Protein AF-A0A7V9U9C6-F1 (afdb_monomer_lite)

Foldseek 3Di:
DDDDDDDDDDDDDDDDDPPPPPPDPPDPDPDPPDFQFDFFADPPDDWDWDFDCPDPPHRPDIDTHDDPDCPPGDTHGRGDDDDDDDDDPD

Secondary structure (DSSP, 8-state):
--PPP---------------------PPPPPPSS-----SS-TT---EEE--TT-SS-TT--EEE-TT--TTPPP--SSS----------

pLDDT: mean 79.63, std 15.69, range [45.53, 96.62]

Sequence (90 aa):
MRLPSYSTSLRAATVGGMALALALPMAPASASDAPEFQVPFACGEVWEGSTRADHSPSYYSVDWNRDAYDLGHIVSASASGVVASVVDDG

Structure (mmCIF, N/CA/C/O backbone):
data_AF-A0A7V9U9C6-F1
#
_entry.id   AF-A0A7V9U9C6-F1
#
loop_
_atom_site.group_PDB
_atom_site.id
_atom_site.type_symbol
_atom_site.label_atom_id
_atom_site.label_alt_id
_atom_site.label_comp_id
_atom_site.label_asym_id
_atom_site.label_entity_id
_atom_site.label_seq_id
_atom_site.pdbx_PDB_ins_code
_atom_site.Cartn_x
_atom_site.Cartn_y
_atom_site.Cartn_z
_atom_site.occupancy
_atom_site.B_iso_or_equiv
_atom_site.auth_seq_id
_atom_site.auth_comp_id
_atom_site.auth_asym_id
_atom_site.auth_atom_id
_atom_site.pdbx_PDB_model_num
ATOM 1 N N . MET A 1 1 ? -41.089 47.571 36.314 1.00 45.53 1 MET A N 1
ATOM 2 C CA . MET A 1 1 ? -40.069 48.217 35.458 1.00 45.53 1 MET A CA 1
ATOM 3 C C . MET A 1 1 ? -40.177 47.630 34.061 1.00 45.53 1 MET A C 1
ATOM 5 O O . MET A 1 1 ? -40.083 46.420 33.925 1.00 45.53 1 MET A O 1
ATOM 9 N N . ARG A 1 2 ? -40.483 48.461 33.060 1.00 46.69 2 ARG A N 1
ATOM 10 C CA . ARG A 1 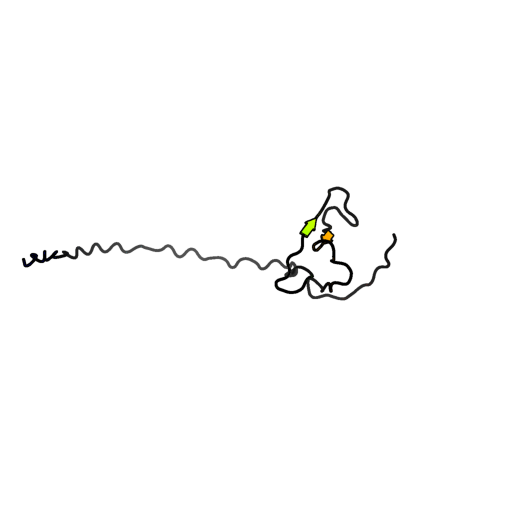2 ? -40.728 48.081 31.658 1.00 46.69 2 ARG A CA 1
ATOM 11 C C . ARG A 1 2 ? -39.547 48.629 30.847 1.00 46.69 2 ARG A C 1
ATOM 13 O O . ARG A 1 2 ? -39.284 49.823 30.945 1.00 46.69 2 ARG A O 1
ATOM 20 N N . LEU A 1 3 ? -38.805 47.782 30.135 1.00 50.12 3 LEU A N 1
ATOM 21 C CA . LEU A 1 3 ? -37.650 48.213 29.333 1.00 50.12 3 LEU A CA 1
ATOM 22 C C . LEU A 1 3 ? -38.123 48.843 28.006 1.00 50.12 3 LEU A C 1
ATOM 24 O O . LEU A 1 3 ? -39.065 48.318 27.406 1.00 50.12 3 LEU A O 1
ATOM 28 N N . PRO A 1 4 ? -37.501 49.935 27.524 1.00 52.31 4 PRO A N 1
ATOM 29 C CA . PRO A 1 4 ? -37.796 50.479 26.205 1.00 52.31 4 PRO A CA 1
ATOM 30 C C . PRO A 1 4 ? -37.161 49.606 25.111 1.00 52.31 4 PRO A C 1
ATOM 32 O O . PRO A 1 4 ? -35.991 49.237 25.187 1.00 52.31 4 PRO A O 1
ATOM 35 N N . SER A 1 5 ? -37.956 49.268 24.094 1.00 54.56 5 SER A N 1
ATOM 36 C CA . SER A 1 5 ? -37.493 48.611 22.868 1.00 54.56 5 SER A CA 1
ATOM 37 C C . SER A 1 5 ? -36.906 49.657 21.922 1.00 54.56 5 SER A C 1
ATOM 39 O O . SER A 1 5 ? -37.586 50.623 21.578 1.00 54.56 5 SER A O 1
ATOM 41 N N . TYR A 1 6 ? -35.657 49.467 21.500 1.00 59.31 6 TYR A N 1
ATOM 42 C CA . TYR A 1 6 ? -35.014 50.301 20.488 1.00 59.31 6 TYR A CA 1
ATOM 43 C C . TYR A 1 6 ? -35.287 49.714 19.103 1.00 59.31 6 TYR A C 1
ATOM 45 O O . TYR A 1 6 ? -34.793 48.642 18.758 1.00 59.31 6 TYR A O 1
ATOM 53 N N . SER A 1 7 ? -36.101 50.417 18.317 1.00 57.50 7 SER A N 1
ATOM 54 C CA . SER A 1 7 ? -36.348 50.094 16.912 1.00 57.50 7 SER A CA 1
ATOM 55 C C . SER A 1 7 ? -35.163 50.545 16.065 1.00 57.50 7 SER A C 1
ATOM 57 O O . SER A 1 7 ? -35.042 51.720 15.719 1.00 57.50 7 SER A O 1
ATOM 59 N N . THR A 1 8 ? -34.288 49.609 15.713 1.00 54.28 8 THR A N 1
ATOM 60 C CA . THR A 1 8 ? -33.212 49.846 14.748 1.00 54.28 8 THR A CA 1
ATOM 61 C C . THR A 1 8 ? -33.780 49.740 13.335 1.00 54.28 8 THR A C 1
ATOM 63 O O . THR A 1 8 ? -33.952 48.650 12.795 1.00 54.28 8 THR A O 1
ATOM 66 N N . SER A 1 9 ? -34.100 50.877 12.721 1.00 58.50 9 SER A N 1
ATOM 67 C CA . SER A 1 9 ? -34.459 50.948 11.303 1.00 58.50 9 SER A CA 1
ATOM 68 C C . SER A 1 9 ? -33.213 50.747 10.436 1.00 58.50 9 SER A C 1
ATOM 70 O O . SER A 1 9 ? -32.391 51.655 10.297 1.00 58.50 9 SER A O 1
ATOM 72 N N . LEU A 1 10 ? -33.072 49.552 9.856 1.00 57.28 10 LEU A N 1
ATOM 73 C CA . LEU A 1 10 ? -32.016 49.224 8.900 1.00 57.28 10 LEU A CA 1
ATOM 74 C C . LEU A 1 10 ? -32.366 49.841 7.536 1.00 57.28 10 LEU A C 1
ATOM 76 O O . LEU A 1 10 ? -33.321 49.427 6.879 1.00 57.28 10 LEU A O 1
ATOM 80 N N . ARG A 1 11 ? -31.615 50.861 7.107 1.00 51.66 11 ARG A N 1
ATOM 81 C CA . ARG A 1 11 ? -31.701 51.378 5.737 1.00 51.66 11 ARG A CA 1
ATOM 82 C C . ARG A 1 11 ? -30.979 50.413 4.801 1.00 51.66 11 ARG A C 1
ATOM 84 O O . ARG A 1 11 ? -29.762 50.279 4.868 1.00 51.66 11 ARG A O 1
ATOM 91 N N . ALA A 1 12 ? -31.742 49.764 3.928 1.00 54.41 12 ALA A N 1
ATOM 92 C CA . ALA A 1 12 ? -31.213 49.047 2.780 1.00 54.41 12 ALA A CA 1
ATOM 93 C C . ALA A 1 12 ? -30.520 50.047 1.840 1.00 54.41 12 ALA A C 1
ATOM 95 O O . ALA A 1 12 ? -31.169 50.932 1.285 1.00 54.41 12 ALA A O 1
ATOM 96 N N . ALA A 1 13 ? -29.206 49.914 1.673 1.00 59.03 13 ALA A N 1
ATOM 97 C CA . ALA A 1 13 ? -28.470 50.551 0.591 1.00 59.03 13 ALA A CA 1
ATOM 98 C C . ALA A 1 13 ? -27.944 49.441 -0.320 1.00 59.03 13 ALA A C 1
ATOM 100 O O . ALA A 1 13 ? -26.930 48.802 -0.053 1.00 59.03 13 ALA A O 1
ATOM 101 N N . THR A 1 14 ? -28.705 49.180 -1.377 1.00 57.12 14 THR A N 1
ATOM 102 C CA . THR A 1 14 ? -28.314 48.351 -2.512 1.00 57.12 14 THR A CA 1
ATOM 103 C C . THR A 1 14 ? -27.181 49.038 -3.269 1.00 57.12 14 THR A C 1
ATOM 105 O O . THR A 1 14 ? -27.409 50.060 -3.915 1.00 57.12 14 THR A O 1
ATOM 108 N N . VAL A 1 15 ? -25.977 48.468 -3.238 1.00 59.47 15 VAL A N 1
ATOM 109 C CA . VAL A 1 15 ? -24.952 48.752 -4.249 1.00 59.47 15 VAL A CA 1
ATOM 110 C C . VAL A 1 15 ? -24.774 47.477 -5.054 1.00 59.47 15 VAL A C 1
ATOM 112 O O . VAL A 1 15 ? -24.128 46.524 -4.625 1.00 59.47 15 VAL A O 1
ATOM 115 N N . GLY A 1 16 ? -25.439 47.451 -6.208 1.00 58.22 16 GLY A N 1
ATOM 116 C CA . GLY A 1 16 ? -25.242 46.432 -7.224 1.00 58.22 16 GLY A CA 1
ATOM 117 C C . GLY A 1 16 ? -23.830 46.542 -7.787 1.00 58.22 16 GLY A C 1
ATOM 118 O O . GLY A 1 16 ? -23.521 47.476 -8.519 1.00 58.22 16 GLY A O 1
ATOM 119 N N . GLY A 1 17 ? -22.981 45.583 -7.434 1.00 58.03 17 GLY A N 1
ATOM 120 C CA . GLY A 1 17 ? -21.751 45.283 -8.153 1.00 58.03 17 GLY A CA 1
ATOM 121 C C . GLY A 1 17 ? -21.987 44.018 -8.962 1.00 58.03 17 GLY A C 1
ATOM 122 O O . GLY A 1 17 ? -22.052 42.929 -8.398 1.00 58.03 17 GLY A O 1
ATOM 123 N N . MET A 1 18 ? -22.165 44.157 -10.273 1.00 62.09 18 MET A N 1
ATOM 124 C CA . MET A 1 18 ? -22.239 43.024 -11.190 1.00 62.09 18 MET A CA 1
ATOM 125 C C . MET A 1 18 ? -20.840 42.399 -11.260 1.00 62.09 18 MET A C 1
ATOM 127 O O . MET A 1 18 ? -19.967 42.884 -11.976 1.00 62.09 18 MET A O 1
ATOM 131 N N . ALA A 1 19 ? -20.600 41.370 -10.444 1.00 62.94 19 ALA A N 1
ATOM 132 C CA . ALA A 1 19 ? -19.376 40.586 -10.496 1.00 62.94 19 ALA A CA 1
ATOM 133 C C . ALA A 1 19 ? -19.353 39.823 -11.826 1.00 62.94 19 ALA A C 1
ATOM 135 O O . ALA A 1 19 ? -20.079 38.845 -12.008 1.00 62.94 19 ALA A O 1
ATOM 136 N N . LEU A 1 20 ? -18.544 40.290 -12.776 1.00 65.50 20 LEU A N 1
ATOM 137 C CA . LEU A 1 20 ? -18.248 39.547 -13.993 1.00 65.50 20 LEU A CA 1
ATOM 138 C C . LEU A 1 20 ? -17.343 38.370 -13.609 1.00 65.50 20 LEU A C 1
ATOM 140 O O . LEU A 1 20 ? -16.121 38.494 -13.563 1.00 65.50 20 LEU A O 1
ATOM 144 N N . ALA A 1 21 ? -17.956 37.239 -13.267 1.00 67.75 21 ALA A N 1
ATOM 145 C CA . ALA A 1 21 ? -17.242 35.993 -13.045 1.00 67.75 21 ALA A CA 1
ATOM 146 C C . ALA A 1 21 ? -16.644 35.531 -14.384 1.00 67.75 21 ALA A C 1
ATOM 148 O O . ALA A 1 21 ? -17.372 35.106 -15.281 1.00 67.75 21 ALA A O 1
ATOM 149 N N . LEU A 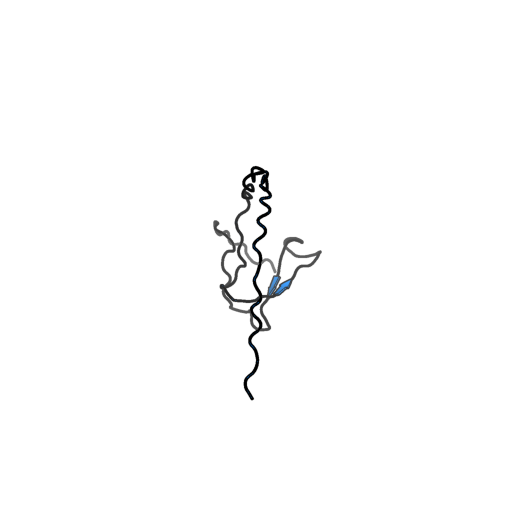1 22 ? -15.320 35.638 -14.538 1.00 70.75 22 LEU A N 1
ATOM 150 C CA . LEU A 1 22 ? -14.602 34.971 -15.623 1.00 70.75 22 LEU A CA 1
ATOM 151 C C . LEU A 1 22 ? -14.783 33.457 -15.447 1.00 70.75 22 LEU A C 1
ATOM 153 O O . LEU A 1 22 ? -14.158 32.848 -14.580 1.00 70.75 22 LEU A O 1
ATOM 157 N N . ALA A 1 23 ? -15.636 32.848 -16.269 1.00 69.75 23 ALA A N 1
ATOM 158 C CA . ALA A 1 23 ? -15.714 31.401 -16.397 1.00 69.75 23 ALA A CA 1
ATOM 159 C C . ALA A 1 23 ? -14.476 30.913 -17.165 1.00 69.75 23 ALA A C 1
ATOM 161 O O . ALA A 1 23 ? -14.476 30.839 -18.393 1.00 69.75 23 ALA A O 1
ATOM 162 N N . LEU A 1 24 ? -13.390 30.633 -16.443 1.00 76.44 24 LEU A N 1
ATOM 163 C CA . LEU A 1 24 ? -12.268 29.876 -16.991 1.00 76.44 24 LEU A CA 1
ATOM 164 C C . LEU A 1 24 ? -12.768 28.460 -17.323 1.00 76.44 24 LEU A C 1
ATOM 166 O O . LEU A 1 24 ? -13.380 27.831 -16.455 1.00 76.44 24 LEU A O 1
ATOM 170 N N . PRO A 1 25 ? -12.541 27.938 -18.542 1.00 69.75 25 PRO A N 1
ATOM 171 C CA . PRO A 1 25 ? -12.844 26.547 -18.832 1.00 69.75 25 PRO A CA 1
ATOM 172 C C . PRO A 1 25 ? -11.960 25.670 -17.942 1.00 69.75 25 PRO A C 1
ATOM 174 O O . PRO A 1 25 ? -10.738 25.647 -18.085 1.00 69.75 25 PRO A O 1
ATOM 177 N N . MET A 1 26 ? -12.585 24.967 -16.999 1.00 72.69 26 MET A N 1
ATOM 178 C CA . MET A 1 26 ? -11.928 23.915 -16.236 1.00 72.69 26 MET A CA 1
ATOM 179 C C . MET A 1 26 ? -11.695 22.759 -17.209 1.00 72.69 26 MET A C 1
ATOM 181 O O . MET A 1 26 ? -12.635 22.047 -17.565 1.00 72.69 26 MET A O 1
ATOM 185 N N . ALA A 1 27 ? -10.470 22.618 -17.714 1.00 74.00 27 ALA A N 1
ATOM 186 C CA . ALA A 1 27 ? -10.115 21.438 -18.489 1.00 74.00 27 ALA A CA 1
ATOM 187 C C . ALA A 1 27 ? -10.349 20.195 -17.608 1.00 74.00 27 ALA A C 1
ATOM 189 O O . ALA A 1 27 ? -9.992 20.232 -16.424 1.00 74.00 27 ALA A O 1
ATOM 190 N N . PRO A 1 28 ? -10.965 19.117 -18.129 1.00 70.56 28 PRO A N 1
ATOM 191 C CA . PRO A 1 28 ? -11.085 17.885 -17.367 1.00 70.56 28 PRO A CA 1
ATOM 192 C C . PRO A 1 28 ? -9.676 17.410 -17.008 1.00 70.56 28 PRO A C 1
ATOM 194 O O . PRO A 1 28 ? -8.792 17.380 -17.866 1.00 70.56 28 PRO A O 1
ATOM 197 N N . ALA A 1 29 ? -9.458 17.069 -15.738 1.00 72.38 29 ALA A N 1
ATOM 198 C CA . ALA A 1 29 ? -8.241 16.378 -15.350 1.00 72.38 29 ALA A CA 1
ATOM 199 C C . ALA A 1 29 ? -8.186 15.072 -16.150 1.00 72.38 29 ALA A C 1
ATOM 201 O O . ALA A 1 29 ? -9.139 14.290 -16.119 1.00 72.38 29 ALA A O 1
ATOM 202 N N . SER A 1 30 ? -7.110 14.862 -16.907 1.00 68.56 30 SER A N 1
ATOM 203 C CA . SER A 1 30 ? -6.868 13.581 -17.560 1.00 68.56 30 SER A CA 1
ATOM 204 C C . SER A 1 30 ? -6.849 12.509 -16.476 1.00 68.56 30 SER A C 1
ATOM 206 O O . SER A 1 30 ? -6.026 12.582 -15.563 1.00 68.56 30 SER A O 1
ATOM 208 N N . ALA A 1 31 ? -7.770 11.548 -16.550 1.00 67.06 31 ALA A N 1
ATOM 209 C CA . ALA A 1 31 ? -7.669 10.349 -15.736 1.00 67.06 31 ALA A CA 1
ATOM 210 C C . ALA A 1 31 ? -6.325 9.694 -16.072 1.00 67.06 31 ALA A C 1
ATOM 212 O O . ALA A 1 31 ? -5.995 9.512 -17.246 1.00 67.06 31 ALA A O 1
ATOM 213 N N . SER A 1 32 ? -5.514 9.442 -15.048 1.00 69.62 32 SER A N 1
ATOM 214 C CA . SER A 1 32 ? -4.282 8.683 -15.218 1.00 69.62 32 SER A CA 1
ATOM 215 C C . SER A 1 32 ? -4.657 7.297 -15.744 1.00 69.62 32 SER A C 1
ATOM 217 O O . SER A 1 32 ? -5.572 6.683 -15.210 1.00 69.62 32 SER A O 1
ATOM 219 N N . ASP A 1 33 ? -3.946 6.785 -16.751 1.00 73.44 33 ASP A N 1
ATOM 220 C CA . ASP A 1 33 ? -4.088 5.389 -17.213 1.00 73.44 33 ASP A CA 1
ATOM 221 C C . ASP A 1 33 ? -3.592 4.372 -16.158 1.00 73.44 33 ASP A C 1
ATOM 223 O O . ASP A 1 33 ? -3.587 3.161 -16.381 1.00 73.44 33 ASP A O 1
ATOM 227 N N . ALA A 1 34 ? -3.133 4.855 -14.999 1.00 77.69 34 ALA A N 1
ATOM 228 C CA . ALA A 1 34 ? -2.786 4.012 -13.870 1.00 77.69 34 ALA A CA 1
ATOM 229 C C . ALA A 1 34 ? -4.049 3.370 -13.267 1.00 77.69 34 ALA A C 1
ATOM 231 O O . ALA A 1 34 ? -5.063 4.051 -13.106 1.00 77.69 34 ALA A O 1
ATOM 232 N N . PRO A 1 35 ? -3.992 2.087 -12.869 1.00 80.06 35 PRO A N 1
ATOM 233 C CA . PRO A 1 35 ? -5.061 1.479 -12.095 1.00 80.06 35 PRO A CA 1
ATOM 234 C C . PRO A 1 35 ? -5.349 2.287 -10.826 1.00 80.06 35 PRO A C 1
ATOM 236 O O . PRO A 1 35 ? -4.429 2.716 -10.127 1.00 80.06 35 PRO A O 1
ATOM 239 N N . GLU A 1 36 ? -6.630 2.448 -10.507 1.00 87.38 36 GLU A N 1
ATOM 240 C CA . GLU A 1 36 ? -7.071 2.989 -9.221 1.00 87.38 36 GLU A CA 1
ATOM 241 C C . GLU A 1 36 ? -6.789 1.950 -8.131 1.00 87.38 36 GLU A C 1
ATOM 243 O O . GLU A 1 36 ? -7.589 1.046 -7.879 1.00 87.38 36 GLU A O 1
ATOM 248 N N . PHE A 1 37 ? -5.607 2.039 -7.525 1.00 91.31 37 PHE A N 1
ATOM 249 C CA . PHE A 1 37 ? -5.204 1.135 -6.458 1.00 91.31 37 PHE A CA 1
ATOM 250 C C . PHE A 1 37 ? -5.915 1.471 -5.147 1.00 91.31 37 PHE A C 1
ATOM 252 O O . PHE A 1 37 ? -5.970 2.621 -4.714 1.00 91.31 37 PHE A O 1
ATOM 259 N N . GLN A 1 38 ? -6.395 0.432 -4.473 1.00 93.19 38 GLN A N 1
ATOM 260 C CA . GLN A 1 38 ? -6.866 0.485 -3.096 1.00 93.19 38 GLN A CA 1
ATOM 261 C C . GLN A 1 38 ? -5.875 -0.223 -2.176 1.00 93.19 38 GLN A C 1
ATOM 263 O O . GLN A 1 38 ? -5.125 -1.114 -2.583 1.00 93.19 38 GLN A O 1
ATOM 268 N N . VAL A 1 39 ? -5.876 0.170 -0.907 1.00 94.94 39 VAL A N 1
ATOM 269 C CA . VAL A 1 39 ? -5.116 -0.548 0.116 1.00 94.94 39 VAL A CA 1
ATOM 270 C C . VAL A 1 39 ? -5.652 -1.984 0.270 1.00 94.94 39 VAL A C 1
ATOM 272 O O . VAL A 1 39 ? -6.866 -2.180 0.199 1.00 94.94 39 VAL A O 1
ATOM 275 N N . PRO A 1 40 ? -4.785 -2.999 0.445 1.00 94.94 40 PRO A N 1
ATOM 276 C CA . PRO A 1 40 ? -5.148 -4.410 0.268 1.00 94.94 40 PRO A CA 1
ATOM 277 C C . PRO A 1 40 ? -5.831 -5.046 1.492 1.00 94.94 40 PRO A C 1
ATOM 279 O O . PRO A 1 40 ? -5.729 -6.252 1.698 1.00 94.94 40 PRO A O 1
ATOM 282 N N . PHE A 1 41 ? -6.523 -4.261 2.312 1.00 94.81 41 PHE A N 1
ATOM 283 C CA . PHE A 1 41 ? -7.180 -4.702 3.545 1.00 94.81 41 PHE A CA 1
ATOM 284 C C . PHE A 1 41 ? -8.653 -4.278 3.578 1.00 94.81 41 PHE A C 1
ATOM 286 O O . PHE A 1 41 ? -9.119 -3.529 2.716 1.00 94.81 41 PHE A O 1
ATOM 293 N N . ALA A 1 42 ? -9.425 -4.797 4.536 1.00 92.44 42 ALA A N 1
ATOM 294 C CA . ALA A 1 42 ? -10.862 -4.545 4.574 1.00 92.44 42 ALA A CA 1
ATOM 295 C C . ALA A 1 42 ? -11.170 -3.059 4.837 1.00 92.44 42 ALA A C 1
ATOM 297 O O . ALA A 1 42 ? -10.456 -2.365 5.565 1.00 92.44 42 ALA A O 1
ATOM 298 N N . CYS A 1 43 ? -12.264 -2.556 4.257 1.00 92.19 43 CYS A N 1
ATOM 299 C CA . CYS A 1 43 ? -12.671 -1.169 4.461 1.00 92.19 43 CYS A CA 1
ATOM 300 C C . CYS A 1 43 ? -12.869 -0.865 5.954 1.00 92.19 43 CYS A C 1
ATOM 302 O O . CYS A 1 43 ? -13.599 -1.572 6.648 1.00 92.19 43 CYS A O 1
ATOM 304 N N . GLY A 1 44 ? -12.260 0.225 6.423 1.00 92.06 44 GLY A N 1
ATOM 305 C CA . GLY A 1 44 ? -12.327 0.655 7.821 1.00 92.06 44 GLY A CA 1
ATOM 306 C C . GLY A 1 44 ? -11.232 0.076 8.719 1.00 92.06 44 GLY A C 1
ATOM 307 O O . GLY A 1 44 ? -11.117 0.513 9.862 1.00 92.06 44 GLY A O 1
ATOM 308 N N . GLU A 1 45 ? -10.408 -0.850 8.225 1.00 92.25 45 GLU A N 1
ATOM 309 C CA . GLU A 1 45 ? -9.196 -1.251 8.934 1.00 92.25 45 GLU A CA 1
ATOM 310 C C . GLU A 1 45 ? -8.095 -0.192 8.809 1.00 92.25 45 GLU A C 1
ATOM 312 O O . GLU A 1 45 ? -8.031 0.573 7.844 1.00 92.25 45 GLU A O 1
ATOM 317 N N . VA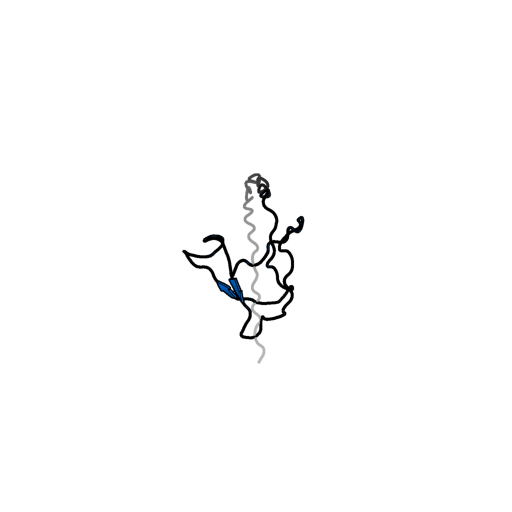L A 1 46 ? -7.212 -0.168 9.806 1.00 92.12 46 VAL A N 1
ATOM 318 C CA . VAL A 1 46 ? -6.034 0.700 9.851 1.00 92.12 46 VAL A CA 1
ATOM 319 C C . VAL A 1 46 ? -4.809 -0.187 9.985 1.00 92.12 46 VAL A C 1
ATOM 321 O O . VAL A 1 46 ? -4.770 -1.035 10.871 1.00 92.12 46 VAL A O 1
ATOM 324 N N . TRP A 1 47 ? -3.833 0.025 9.110 1.00 95.06 47 TRP A N 1
ATOM 325 C CA . TRP A 1 47 ? -2.584 -0.725 9.033 1.00 95.06 47 TRP A CA 1
ATOM 326 C C . TRP A 1 47 ? -1.410 0.253 8.956 1.00 95.06 47 TRP A C 1
ATOM 328 O O . TRP A 1 47 ? -1.548 1.360 8.429 1.00 95.06 47 TRP A O 1
ATOM 338 N N . GLU A 1 48 ? -0.259 -0.151 9.479 1.00 95.19 48 GLU A N 1
ATOM 339 C CA . GLU A 1 48 ? 0.997 0.575 9.338 1.00 95.19 48 GLU A CA 1
ATOM 340 C C . GLU A 1 48 ? 1.696 0.133 8.051 1.00 95.19 48 GLU A C 1
ATOM 342 O O . GLU A 1 48 ? 1.863 -1.059 7.807 1.00 95.19 48 GLU A O 1
ATOM 347 N N . GLY A 1 49 ? 2.078 1.103 7.219 1.00 95.06 49 GLY A N 1
ATOM 348 C CA . GLY A 1 49 ? 2.877 0.869 6.021 1.00 95.06 49 GLY A CA 1
ATOM 349 C C . GLY A 1 49 ? 4.304 1.340 6.246 1.00 95.06 49 GLY A C 1
ATOM 350 O O . GLY A 1 49 ? 4.517 2.505 6.586 1.00 95.06 49 GLY A O 1
ATOM 351 N N . SER A 1 50 ? 5.278 0.464 6.020 1.00 94.75 50 SER A N 1
ATOM 352 C CA . SER A 1 50 ? 6.697 0.792 6.155 1.00 94.75 50 SER A CA 1
ATOM 353 C C . SER A 1 50 ? 7.479 0.496 4.873 1.00 94.75 50 SER A C 1
ATOM 355 O O . SER A 1 50 ? 7.138 -0.386 4.088 1.00 94.75 50 SER A O 1
ATOM 357 N N . THR A 1 51 ? 8.526 1.281 4.619 1.00 96.62 51 THR A N 1
ATOM 358 C CA . THR A 1 51 ? 9.423 1.104 3.469 1.00 96.62 51 THR A CA 1
ATOM 359 C C . THR A 1 51 ? 10.853 1.495 3.843 1.00 96.62 51 THR A C 1
ATOM 361 O O . THR A 1 51 ? 11.081 2.155 4.859 1.00 96.62 51 THR A O 1
ATOM 364 N N . ARG A 1 52 ? 11.835 1.073 3.041 1.00 94.81 52 ARG A N 1
ATOM 365 C CA . ARG A 1 52 ? 13.272 1.298 3.272 1.00 94.81 52 ARG A CA 1
ATOM 366 C C . ARG A 1 52 ? 14.038 1.371 1.950 1.00 94.81 52 ARG A C 1
ATOM 368 O O . ARG A 1 52 ? 13.560 0.893 0.929 1.00 94.81 52 ARG A O 1
ATOM 375 N N . ALA A 1 53 ? 15.232 1.965 1.967 1.00 96.12 53 ALA A N 1
ATOM 376 C CA . ALA A 1 53 ? 16.036 2.146 0.752 1.00 96.12 53 ALA A CA 1
ATOM 377 C C . ALA A 1 53 ? 16.418 0.807 0.089 1.00 96.12 53 ALA A C 1
ATOM 379 O O . ALA A 1 53 ? 16.266 0.658 -1.119 1.00 96.12 53 ALA A O 1
ATOM 380 N N . ASP A 1 54 ? 16.824 -0.179 0.891 1.00 94.56 54 ASP A N 1
ATOM 381 C CA . ASP A 1 54 ? 17.238 -1.511 0.429 1.00 94.56 54 ASP A CA 1
ATOM 382 C C . ASP A 1 54 ? 16.093 -2.536 0.543 1.00 94.56 54 ASP A C 1
ATOM 384 O O . ASP A 1 54 ? 16.267 -3.651 1.038 1.00 94.56 54 ASP A O 1
ATOM 388 N N . HIS A 1 55 ? 14.876 -2.135 0.168 1.00 95.44 55 HIS A N 1
ATOM 389 C CA . HIS A 1 55 ? 13.712 -3.018 0.218 1.00 95.44 55 HIS A CA 1
ATOM 390 C C . HIS A 1 55 ? 13.697 -3.982 -0.987 1.00 95.44 55 HIS A C 1
ATOM 392 O O . HIS A 1 55 ? 14.036 -3.597 -2.106 1.00 95.44 55 HIS A O 1
ATOM 398 N N . SER A 1 56 ? 13.299 -5.237 -0.764 1.00 89.75 56 SER A N 1
ATOM 399 C CA . SER A 1 56 ? 13.039 -6.247 -1.799 1.00 89.75 56 SER A CA 1
ATOM 400 C C . SER A 1 56 ? 11.537 -6.305 -2.116 1.00 89.75 56 SER A C 1
ATOM 402 O O . SER A 1 56 ? 10.742 -6.123 -1.196 1.00 89.75 56 SER A O 1
ATOM 404 N N . PRO A 1 57 ? 11.119 -6.552 -3.373 1.00 89.50 57 PRO A N 1
ATOM 405 C CA . PRO A 1 57 ? 11.941 -6.686 -4.586 1.00 89.50 57 PRO A CA 1
ATOM 406 C C . PRO A 1 57 ? 12.459 -5.350 -5.144 1.00 89.50 57 PRO A C 1
ATOM 408 O O . PRO A 1 57 ? 13.243 -5.328 -6.091 1.00 89.50 57 PRO A O 1
ATOM 411 N N . SER A 1 58 ? 12.010 -4.219 -4.599 1.00 94.50 58 SER A N 1
ATOM 412 C CA . SER A 1 58 ? 12.519 -2.891 -4.956 1.00 94.50 58 SER A CA 1
ATOM 413 C C . SER A 1 58 ? 12.303 -1.882 -3.832 1.00 94.50 58 SER A C 1
ATOM 415 O O . SER A 1 58 ? 11.453 -2.093 -2.966 1.00 94.50 58 SER A O 1
ATOM 417 N N . TYR A 1 59 ? 12.971 -0.729 -3.911 1.00 95.62 59 TYR A N 1
ATOM 418 C CA . TYR A 1 59 ? 12.792 0.378 -2.964 1.00 95.62 59 TYR A CA 1
ATOM 419 C C . TYR A 1 59 ? 11.353 0.933 -2.897 1.00 95.62 59 TYR A C 1
ATOM 421 O O . TYR A 1 59 ? 11.018 1.657 -1.966 1.00 95.62 59 TYR A O 1
ATOM 429 N N . TYR A 1 60 ? 10.495 0.610 -3.874 1.00 94.25 60 TYR A N 1
ATOM 430 C CA . TYR A 1 60 ? 9.079 0.994 -3.885 1.00 94.25 60 TYR A CA 1
ATOM 431 C C . TYR A 1 60 ? 8.174 0.047 -3.088 1.00 94.25 60 TYR A C 1
ATOM 433 O O . TYR A 1 60 ? 6.970 0.279 -3.004 1.00 94.25 60 TYR A O 1
ATOM 441 N N . SER A 1 61 ? 8.721 -1.039 -2.544 1.00 95.12 61 SER A N 1
ATOM 442 C CA . SER A 1 61 ? 7.934 -2.040 -1.821 1.00 95.12 61 SER A CA 1
ATOM 443 C C . SER A 1 61 ? 7.474 -1.480 -0.472 1.00 95.12 61 SER A C 1
ATOM 445 O O . SER A 1 61 ? 8.155 -0.637 0.128 1.00 95.12 61 SER A O 1
ATOM 447 N N . VAL A 1 62 ? 6.317 -1.942 0.000 1.00 95.31 62 VAL A N 1
ATOM 448 C CA . VAL A 1 62 ? 5.707 -1.522 1.267 1.00 95.31 62 VAL A CA 1
ATOM 449 C C . VAL A 1 62 ? 5.325 -2.763 2.061 1.00 95.31 62 VAL A C 1
ATOM 451 O O . VAL A 1 62 ? 4.577 -3.598 1.555 1.00 95.31 62 VAL A O 1
ATOM 454 N N . ASP A 1 63 ? 5.816 -2.849 3.295 1.00 94.12 63 ASP A N 1
ATOM 455 C CA . ASP A 1 63 ? 5.398 -3.859 4.265 1.00 94.12 63 ASP A CA 1
ATOM 456 C C . ASP A 1 63 ? 4.180 -3.316 5.020 1.00 94.12 63 ASP A C 1
ATOM 458 O O . ASP A 1 63 ? 4.251 -2.233 5.611 1.00 94.12 63 ASP A O 1
ATOM 462 N N . TRP A 1 64 ? 3.061 -4.044 4.966 1.00 95.06 64 TRP A N 1
ATOM 463 C CA . TRP A 1 64 ? 1.839 -3.715 5.699 1.00 95.06 64 TRP A CA 1
ATOM 464 C C . TRP A 1 64 ? 1.725 -4.597 6.933 1.00 95.06 64 TRP A C 1
ATOM 466 O O . TRP A 1 64 ? 1.609 -5.815 6.812 1.00 95.06 64 TRP A O 1
ATOM 476 N N . ASN A 1 65 ? 1.686 -3.975 8.106 1.00 93.06 65 ASN A N 1
ATOM 477 C CA . ASN A 1 65 ? 1.527 -4.670 9.376 1.00 93.06 65 ASN A CA 1
ATOM 478 C C . ASN A 1 65 ? 0.385 -4.064 10.184 1.00 93.06 65 ASN A C 1
ATOM 480 O O . ASN A 1 65 ? 0.119 -2.860 10.119 1.00 93.06 65 ASN A O 1
ATOM 484 N N . ARG A 1 66 ? -0.299 -4.897 10.966 1.00 90.69 66 ARG A N 1
ATOM 485 C CA . ARG A 1 66 ? -1.319 -4.440 11.908 1.00 90.69 66 ARG A CA 1
ATOM 486 C C . ARG A 1 66 ? -1.001 -4.953 13.292 1.00 90.69 66 ARG A C 1
ATOM 488 O O . ARG A 1 66 ? -1.016 -6.157 13.518 1.00 90.69 66 ARG A O 1
ATOM 495 N N . ASP A 1 67 ? -0.800 -4.008 14.209 1.00 84.81 67 ASP A N 1
ATOM 496 C CA . ASP A 1 67 ? -0.578 -4.285 15.625 1.00 84.81 67 ASP A CA 1
ATOM 497 C C . ASP A 1 67 ? 0.428 -5.444 15.837 1.00 84.81 67 ASP A C 1
ATOM 499 O O . ASP A 1 67 ? 1.427 -5.515 15.128 1.00 84.81 67 ASP A O 1
ATOM 503 N N . ALA A 1 68 ? 0.226 -6.311 16.829 1.00 81.38 68 ALA A N 1
ATOM 504 C CA . ALA A 1 68 ? 1.081 -7.482 17.047 1.00 81.38 68 ALA A CA 1
ATOM 505 C C . ALA A 1 68 ? 0.477 -8.778 16.461 1.00 81.38 68 ALA A C 1
ATOM 507 O O . ALA A 1 68 ? 1.021 -9.860 16.693 1.00 81.38 68 ALA A O 1
ATOM 508 N N . TYR A 1 69 ? -0.663 -8.689 15.767 1.00 81.62 69 TYR A N 1
ATOM 509 C CA . TYR A 1 69 ? -1.527 -9.818 15.415 1.00 81.62 69 TYR A CA 1
ATOM 510 C C . TYR A 1 69 ? -2.093 -9.716 13.987 1.00 81.62 69 TYR A C 1
ATOM 512 O O . TYR A 1 69 ? -3.284 -9.931 13.765 1.00 81.62 69 TYR A O 1
ATOM 520 N N . ASP A 1 70 ? -1.249 -9.431 12.999 1.00 89.81 70 ASP A N 1
ATOM 521 C CA . ASP A 1 70 ? -1.631 -9.412 11.578 1.00 89.81 70 ASP A CA 1
ATOM 522 C C . ASP A 1 70 ? -1.607 -10.794 10.899 1.00 89.81 70 ASP A C 1
ATOM 524 O O . ASP A 1 70 ? -2.213 -10.983 9.839 1.00 89.81 70 ASP A O 1
ATOM 528 N N . LEU A 1 71 ? -0.974 -11.791 11.522 1.00 91.75 71 LEU A N 1
ATOM 529 C CA . LEU A 1 71 ? -0.897 -13.146 10.986 1.00 91.75 71 LEU A CA 1
ATOM 530 C C . LEU A 1 71 ? -2.297 -13.747 10.768 1.00 91.75 71 LEU A C 1
ATOM 532 O O . LEU A 1 71 ? -3.094 -13.883 11.695 1.00 91.75 71 LEU A O 1
ATOM 536 N N . GLY A 1 72 ? -2.567 -14.179 9.535 1.00 89.94 72 GLY A N 1
ATOM 537 C CA . GLY A 1 72 ? -3.836 -14.807 9.157 1.00 89.94 72 GLY A CA 1
ATOM 538 C C . GLY A 1 72 ? -4.947 -13.821 8.788 1.00 89.94 72 GLY A C 1
ATOM 539 O O . GLY A 1 72 ? -6.045 -14.261 8.441 1.00 89.94 72 GLY A O 1
ATOM 540 N N . HIS A 1 73 ? -4.679 -12.512 8.811 1.00 90.88 73 HIS A N 1
ATOM 541 C CA . HIS A 1 73 ? -5.596 -11.534 8.237 1.00 90.88 73 HIS A CA 1
ATOM 542 C C . HIS A 1 73 ? -5.668 -11.657 6.713 1.00 90.88 73 HIS A C 1
ATOM 544 O O . HIS A 1 73 ? -4.696 -11.992 6.036 1.00 90.88 73 HIS A O 1
ATOM 550 N N . ILE A 1 74 ? -6.861 -11.407 6.173 1.00 91.06 74 ILE A N 1
ATOM 551 C CA . ILE A 1 74 ? -7.114 -11.485 4.736 1.00 91.06 74 ILE A CA 1
ATOM 552 C C . ILE A 1 74 ? -6.500 -10.261 4.061 1.00 91.06 74 ILE A C 1
ATOM 554 O O . ILE A 1 74 ? -6.820 -9.131 4.422 1.00 91.06 74 ILE A O 1
ATOM 558 N N . VAL A 1 75 ? -5.701 -10.509 3.026 1.00 92.00 75 VAL A N 1
ATOM 559 C CA . VAL A 1 75 ? -5.289 -9.496 2.053 1.00 92.00 75 VAL A CA 1
ATOM 560 C C . VAL A 1 75 ? -6.088 -9.667 0.762 1.00 92.00 75 VAL A C 1
ATOM 562 O O . VAL A 1 75 ? -6.374 -10.788 0.336 1.00 92.00 75 VAL A O 1
ATOM 565 N N . SER A 1 76 ? -6.474 -8.554 0.147 1.00 92.81 76 SER A N 1
ATOM 566 C CA . SER A 1 76 ? -7.223 -8.520 -1.113 1.00 92.81 76 SER A CA 1
ATOM 567 C C . SER A 1 76 ? -6.410 -7.836 -2.209 1.00 92.81 76 SER A C 1
ATOM 569 O O . SER A 1 76 ? -5.514 -7.041 -1.931 1.00 92.81 76 SER A O 1
ATOM 571 N N . ALA A 1 77 ? -6.722 -8.126 -3.472 1.00 93.94 77 ALA A N 1
ATOM 572 C CA . ALA A 1 77 ? -6.056 -7.482 -4.598 1.00 93.94 77 ALA A CA 1
ATOM 573 C C . ALA A 1 77 ? -6.352 -5.972 -4.622 1.00 93.94 77 ALA A C 1
ATOM 575 O O . ALA A 1 77 ? -7.511 -5.562 -4.632 1.00 93.94 77 ALA A O 1
ATOM 576 N N . SER A 1 78 ? -5.301 -5.150 -4.695 1.00 94.44 78 SER A N 1
ATOM 577 C CA . SER A 1 78 ? -5.411 -3.683 -4.735 1.00 94.44 78 SER A CA 1
ATOM 578 C C . SER A 1 78 ? -6.078 -3.132 -5.996 1.00 94.44 78 SER A C 1
ATOM 580 O O . SER A 1 78 ? -6.516 -1.987 -5.995 1.00 94.44 78 SER A O 1
ATOM 582 N N . ALA A 1 79 ? -6.129 -3.909 -7.078 1.00 93.69 79 ALA A N 1
ATOM 583 C CA . ALA A 1 79 ? -6.774 -3.543 -8.334 1.00 93.69 79 ALA A CA 1
ATOM 584 C C . ALA A 1 79 ? -7.185 -4.803 -9.111 1.00 93.69 79 ALA A C 1
ATOM 586 O O . ALA A 1 79 ? -6.727 -5.912 -8.821 1.00 93.69 79 ALA A O 1
ATOM 587 N N . SER A 1 80 ? -8.029 -4.637 -10.132 1.00 92.06 80 SER A N 1
ATOM 588 C CA . SER A 1 80 ? -8.360 -5.718 -11.065 1.00 92.06 80 SER A CA 1
ATOM 589 C C . SER A 1 80 ? -7.125 -6.182 -11.840 1.00 92.06 80 SER A C 1
ATOM 591 O O . SER A 1 80 ? -6.366 -5.355 -12.343 1.00 92.06 80 SER A O 1
ATOM 593 N N . GLY A 1 81 ? -6.969 -7.492 -12.018 1.00 90.62 81 GLY A N 1
ATOM 594 C CA . GLY A 1 81 ? -5.863 -8.061 -12.783 1.00 90.62 81 GLY A CA 1
ATOM 595 C C . GLY A 1 81 ? -5.971 -9.574 -12.942 1.00 90.62 81 GLY A C 1
ATOM 596 O O . GLY A 1 81 ? -6.984 -10.181 -12.592 1.00 90.62 81 GLY A O 1
ATOM 597 N N . VAL A 1 82 ? -4.911 -10.181 -13.475 1.00 93.94 82 VAL A N 1
ATOM 598 C CA . VAL A 1 82 ? -4.759 -11.637 -13.585 1.00 93.94 82 VAL A CA 1
ATOM 599 C C . VAL A 1 82 ? -3.737 -12.091 -12.552 1.00 93.94 82 VAL A C 1
ATOM 601 O O . VAL A 1 82 ? -2.654 -11.519 -12.459 1.00 93.94 82 VAL A O 1
ATOM 604 N N . VAL A 1 83 ? -4.077 -13.120 -11.779 1.00 91.69 83 VAL A N 1
ATOM 605 C CA . VAL A 1 83 ? -3.177 -13.663 -10.759 1.00 91.69 83 VAL A CA 1
ATOM 606 C C . VAL A 1 83 ? -2.064 -14.467 -11.426 1.00 91.69 83 VAL A C 1
ATOM 608 O O . VAL A 1 83 ? -2.329 -15.419 -12.158 1.00 91.69 83 VAL A O 1
ATOM 611 N N . ALA A 1 84 ? -0.821 -14.108 -11.113 1.00 90.69 84 ALA A N 1
ATOM 612 C CA . ALA A 1 84 ? 0.353 -14.939 -11.328 1.00 90.69 84 ALA A CA 1
ATOM 613 C C . ALA A 1 84 ? 0.956 -15.268 -9.958 1.00 90.69 84 ALA A C 1
ATOM 615 O O . ALA A 1 84 ? 1.213 -14.367 -9.162 1.00 90.69 84 ALA A O 1
ATOM 616 N N . SER A 1 85 ? 1.147 -16.553 -9.663 1.00 83.62 85 SER A N 1
ATOM 617 C CA . SER A 1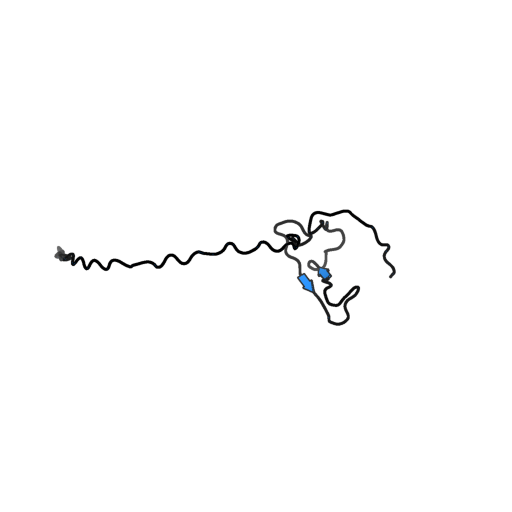 85 ? 1.779 -16.988 -8.418 1.00 83.62 85 SER A C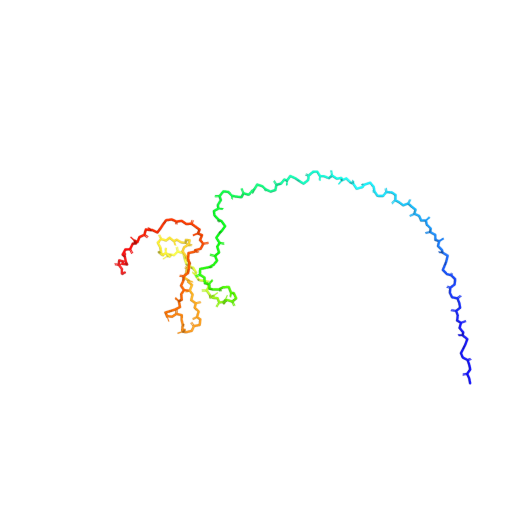A 1
ATOM 618 C C . SER A 1 85 ? 3.294 -17.016 -8.578 1.00 83.62 85 SER A C 1
ATOM 620 O O . SER A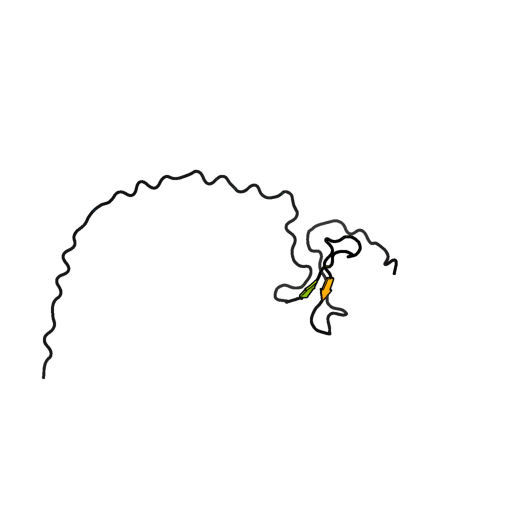 1 85 ? 3.801 -17.641 -9.512 1.00 83.62 85 SER A O 1
ATOM 622 N N . VAL A 1 86 ? 4.001 -16.407 -7.634 1.00 78.31 86 VAL A N 1
ATOM 623 C CA . VAL A 1 86 ? 5.435 -16.620 -7.421 1.00 78.31 86 VAL A CA 1
ATOM 624 C C . VAL A 1 86 ? 5.623 -17.468 -6.164 1.00 78.31 86 VAL A C 1
ATOM 626 O O . VAL A 1 86 ? 4.767 -17.464 -5.279 1.00 78.31 86 VAL A O 1
ATOM 629 N N . VAL A 1 87 ? 6.695 -18.255 -6.124 1.00 82.88 87 VAL A N 1
ATOM 630 C CA . VAL A 1 87 ? 7.089 -19.008 -4.927 1.00 82.88 87 VAL A CA 1
ATOM 631 C C . VAL A 1 87 ? 7.981 -18.104 -4.085 1.00 82.88 87 VAL A C 1
ATOM 633 O O . VAL A 1 87 ? 8.827 -17.414 -4.647 1.00 82.88 87 VAL A O 1
ATOM 636 N N . ASP A 1 88 ? 7.768 -18.119 -2.772 1.00 70.81 88 ASP A N 1
ATOM 637 C CA . ASP A 1 88 ? 8.657 -17.493 -1.792 1.00 70.81 88 ASP A CA 1
ATOM 638 C C . ASP A 1 88 ? 10.055 -18.121 -1.895 1.00 70.81 88 ASP A C 1
ATOM 640 O O . ASP A 1 88 ? 10.197 -19.342 -1.787 1.00 70.81 88 ASP A O 1
ATOM 644 N N . ASP A 1 89 ? 11.070 -17.311 -2.185 1.00 63.75 89 ASP A N 1
ATOM 645 C CA . ASP A 1 89 ? 12.451 -17.759 -2.369 1.00 63.75 89 ASP A CA 1
ATOM 646 C C . ASP A 1 89 ? 13.307 -17.702 -1.089 1.00 63.75 89 ASP A C 1
ATOM 648 O O . ASP A 1 89 ? 14.447 -18.178 -1.114 1.00 63.75 89 ASP A O 1
ATOM 652 N N . GLY A 1 90 ? 12.731 -17.252 0.033 1.00 52.56 90 GLY A N 1
ATOM 653 C CA . GLY A 1 90 ? 13.368 -17.161 1.354 1.00 52.56 90 GLY A CA 1
ATOM 654 C C . GLY A 1 90 ? 14.231 -15.919 1.533 1.00 52.56 90 GLY A C 1
ATOM 655 O O . GLY A 1 90 ? 15.305 -16.063 2.166 1.00 52.56 90 GLY A O 1
#

Radius of gyration: 29.88 Å; chains: 1; bounding box: 58×70×54 Å